Protein AF-A0A1Z8ZTK0-F1 (afdb_monomer_lite)

Sequence (107 aa):
MIRFLALFLASSLISAGQDFWTPELPSEIQTDLRHEILIDTKAEMAWGKLPDHPKIIWLDISNRRTRQGRTFNTLGFIAKTPGTIEFPPIPIVLEGKEFFIRKGTIR

pLDDT: mean 75.15, std 17.46, range [39.94, 92.69]

Radius of gyration: 23.11 Å; chains: 1; bounding box: 46×43×77 Å

Structure (mmCIF, N/CA/C/O backbone):
data_AF-A0A1Z8ZTK0-F1
#
_entry.id   AF-A0A1Z8ZTK0-F1
#
loop_
_atom_site.group_PDB
_atom_site.id
_atom_site.type_symbol
_atom_site.label_atom_id
_atom_site.label_alt_id
_atom_site.label_comp_id
_atom_site.label_asym_id
_atom_site.label_entity_id
_atom_site.label_seq_id
_atom_site.pdbx_PDB_ins_code
_atom_site.Cartn_x
_atom_site.Cartn_y
_atom_site.Cartn_z
_atom_site.occupancy
_atom_site.B_iso_or_equiv
_atom_site.auth_seq_id
_atom_site.auth_comp_id
_atom_site.auth_asym_id
_atom_site.auth_atom_id
_atom_site.pdbx_PDB_model_num
ATOM 1 N N . MET A 1 1 ? -27.854 30.731 -58.169 1.00 40.91 1 MET A N 1
ATOM 2 C CA . MET A 1 1 ? -27.280 31.723 -57.235 1.00 40.91 1 MET A CA 1
ATOM 3 C C . MET A 1 1 ? -27.577 31.259 -55.823 1.00 40.91 1 MET A C 1
ATOM 5 O O . MET A 1 1 ? -28.727 31.272 -55.412 1.00 40.91 1 MET A O 1
ATOM 9 N N . ILE A 1 2 ? -26.558 30.741 -55.143 1.00 44.31 2 ILE A N 1
ATOM 10 C CA . ILE A 1 2 ? -26.643 30.159 -53.801 1.00 44.31 2 ILE A CA 1
ATOM 11 C C . ILE A 1 2 ? -26.265 31.251 -52.800 1.00 44.31 2 ILE A C 1
ATOM 13 O O . ILE A 1 2 ? -25.156 31.773 -52.874 1.00 44.31 2 ILE A O 1
ATOM 17 N N . ARG A 1 3 ? -27.158 31.587 -51.866 1.00 45.72 3 ARG A N 1
ATOM 18 C CA . ARG A 1 3 ? -26.798 32.253 -50.606 1.00 45.72 3 ARG A CA 1
ATOM 19 C C . ARG A 1 3 ? -27.607 31.623 -49.477 1.00 45.72 3 ARG A C 1
ATOM 21 O O . ARG A 1 3 ? -28.670 32.105 -49.108 1.00 45.72 3 ARG A O 1
ATOM 28 N N . PHE A 1 4 ? -27.090 30.500 -48.983 1.00 47.44 4 PHE A N 1
ATOM 29 C CA . PHE A 1 4 ? -27.441 29.957 -47.676 1.00 47.44 4 PHE A CA 1
ATOM 30 C C . PHE A 1 4 ? -26.885 30.903 -46.611 1.00 47.44 4 PHE A C 1
ATOM 32 O O . PHE A 1 4 ? -25.675 31.096 -46.525 1.00 47.44 4 PHE A O 1
ATOM 39 N N . LEU A 1 5 ? -27.767 31.490 -45.812 1.00 51.72 5 LEU A N 1
ATOM 40 C CA . LEU A 1 5 ? -27.410 32.157 -44.570 1.00 51.72 5 LEU A CA 1
ATOM 41 C C . LEU A 1 5 ? -28.269 31.540 -43.472 1.00 51.72 5 LEU A C 1
ATOM 43 O O . LEU A 1 5 ? -29.400 31.965 -43.269 1.00 51.72 5 LEU A O 1
ATOM 47 N N . ALA A 1 6 ? -27.747 30.518 -42.800 1.00 56.62 6 ALA A N 1
ATOM 48 C CA . ALA A 1 6 ? -28.241 30.102 -41.494 1.00 56.62 6 ALA A CA 1
ATOM 49 C C . ALA A 1 6 ? -27.241 29.164 -40.808 1.00 56.62 6 ALA A C 1
ATOM 51 O O . ALA A 1 6 ? -26.975 28.086 -41.323 1.00 56.62 6 ALA A O 1
ATOM 52 N N . LEU A 1 7 ? -26.790 29.616 -39.631 1.00 53.34 7 LEU A N 1
ATOM 53 C CA . LEU A 1 7 ? -26.367 28.864 -38.444 1.00 53.34 7 LEU A CA 1
ATOM 54 C C . LEU A 1 7 ? -25.238 27.822 -38.583 1.00 53.34 7 LEU A C 1
ATOM 56 O O . LEU A 1 7 ? -25.286 26.932 -39.414 1.00 53.34 7 LEU A O 1
ATOM 60 N N . PHE A 1 8 ? -24.277 27.863 -37.656 1.00 51.44 8 PHE A N 1
ATOM 61 C CA . PHE A 1 8 ? -24.083 26.823 -36.628 1.00 51.44 8 PHE A CA 1
ATOM 62 C C . PHE A 1 8 ? -22.933 27.274 -35.708 1.00 51.44 8 PHE A C 1
ATOM 64 O O . PHE A 1 8 ? -21.799 27.454 -36.132 1.00 51.44 8 PHE A O 1
ATOM 71 N N . LEU A 1 9 ? -23.298 27.763 -34.525 1.00 55.53 9 LEU A N 1
ATOM 72 C CA . LEU A 1 9 ? -23.128 27.081 -33.238 1.00 55.53 9 LEU A CA 1
ATOM 73 C C . LEU A 1 9 ? -21.728 27.255 -32.635 1.00 55.53 9 LEU A C 1
ATOM 75 O O . LEU A 1 9 ? -20.761 26.590 -32.986 1.00 55.53 9 LEU A O 1
ATOM 79 N N . ALA A 1 10 ? -21.686 28.160 -31.657 1.00 55.59 10 ALA A N 1
ATOM 80 C CA . ALA A 1 10 ? -20.626 28.288 -30.680 1.00 55.59 10 ALA A CA 1
ATOM 81 C C . ALA A 1 10 ? -20.437 26.954 -29.942 1.00 55.59 10 ALA A C 1
ATOM 83 O O . ALA A 1 10 ? -21.284 26.533 -29.153 1.00 55.59 10 ALA A O 1
ATOM 84 N N . SER A 1 11 ? -19.312 26.295 -30.190 1.00 46.00 11 SER A N 1
ATOM 85 C CA . SER A 1 11 ? -18.835 25.170 -29.397 1.00 46.00 11 SER A CA 1
ATOM 86 C C . SER A 1 11 ? -18.306 25.697 -28.063 1.00 46.00 11 SER A C 1
ATOM 88 O O . SER A 1 11 ? -17.126 26.021 -27.922 1.00 46.00 11 SER A O 1
ATOM 90 N N . SER A 1 12 ? -19.203 25.814 -27.085 1.00 51.78 12 SER A N 1
ATOM 91 C CA . SER A 1 12 ? -18.830 25.884 -25.677 1.00 51.78 12 SER A CA 1
ATOM 92 C C . SER A 1 12 ? -18.242 24.528 -25.290 1.00 51.78 12 SER A C 1
ATOM 94 O O . SER A 1 12 ? -18.939 23.520 -25.199 1.00 51.78 12 SER A O 1
ATOM 96 N N . LEU A 1 13 ? -16.923 24.491 -25.113 1.00 50.91 13 LEU A N 1
ATOM 97 C CA . LEU A 1 13 ? -16.236 23.375 -24.477 1.00 50.91 13 LEU A CA 1
ATOM 98 C C . LEU A 1 13 ? -16.640 23.377 -23.002 1.00 50.91 13 LEU A C 1
ATOM 100 O O . LEU A 1 13 ? -16.008 24.016 -22.163 1.00 50.91 13 LEU A O 1
ATOM 104 N N . ILE A 1 14 ? -17.744 22.698 -22.703 1.00 49.22 14 ILE A N 1
ATOM 105 C CA . ILE A 1 14 ? -18.112 22.314 -21.347 1.00 49.22 14 ILE A CA 1
ATOM 106 C C . ILE A 1 14 ? -17.032 21.331 -20.897 1.00 49.22 14 ILE A C 1
ATOM 108 O O . ILE A 1 14 ? -17.025 20.163 -21.282 1.00 49.22 14 ILE A O 1
ATOM 112 N N . SER A 1 15 ? -16.073 21.838 -20.125 1.00 44.41 15 SER A N 1
ATOM 113 C CA . SER A 1 15 ? -15.165 21.016 -19.338 1.00 44.41 15 SER A CA 1
ATOM 114 C C . SER A 1 15 ? -16.014 20.284 -18.305 1.00 44.41 15 SER A C 1
ATOM 116 O O . SER A 1 15 ? -16.303 20.823 -17.239 1.00 44.41 15 SER A O 1
ATOM 118 N N . ALA A 1 16 ? -16.452 19.073 -18.641 1.00 48.03 16 ALA A N 1
ATOM 119 C CA . ALA A 1 16 ? -16.988 18.136 -17.672 1.00 48.03 16 ALA A CA 1
ATOM 120 C C . ALA A 1 16 ? -15.850 17.793 -16.702 1.00 48.03 16 ALA A C 1
ATOM 122 O O . ALA A 1 16 ? -14.995 16.959 -17.003 1.00 48.03 16 ALA A O 1
ATOM 123 N N . GLY A 1 17 ? -15.794 18.498 -15.570 1.00 49.34 17 GLY A N 1
ATOM 124 C CA . GLY A 1 17 ? -15.029 18.037 -14.422 1.00 49.34 17 GLY A CA 1
ATOM 125 C C . GLY A 1 17 ? -15.540 16.643 -14.097 1.00 49.34 17 GLY A C 1
ATOM 126 O O . GLY A 1 17 ? -16.729 16.466 -13.849 1.00 49.34 17 GLY A O 1
ATOM 127 N N . GLN A 1 18 ? -14.680 15.636 -14.217 1.00 47.22 18 GLN A N 1
ATOM 128 C CA . GLN A 1 18 ? -15.024 14.307 -13.744 1.00 47.22 18 GLN A CA 1
ATOM 129 C C . GLN A 1 18 ? -15.176 14.415 -12.229 1.00 47.22 18 GLN A C 1
ATOM 131 O O . GLN A 1 18 ? -14.187 14.612 -11.524 1.00 47.22 18 GLN A O 1
ATOM 136 N N . ASP A 1 19 ? -16.413 14.329 -11.748 1.00 50.12 19 ASP A N 1
ATOM 137 C CA . ASP A 1 19 ? -16.700 14.158 -10.331 1.00 50.12 19 ASP A CA 1
ATOM 138 C C . ASP A 1 19 ? -16.118 12.804 -9.916 1.00 50.12 19 ASP A C 1
ATOM 140 O O . ASP A 1 19 ? -16.705 11.740 -10.130 1.00 50.12 19 ASP A O 1
ATOM 144 N N . PHE A 1 20 ? -14.896 12.826 -9.389 1.00 40.56 20 PHE A N 1
ATOM 145 C CA . PHE A 1 20 ? -14.294 11.649 -8.789 1.00 40.56 20 PHE A CA 1
ATOM 146 C C . PHE A 1 20 ? -15.071 11.350 -7.512 1.00 40.56 20 PHE A C 1
ATOM 148 O O . PHE A 1 20 ? -14.964 12.078 -6.524 1.00 40.56 20 PHE A O 1
ATOM 155 N N . TRP A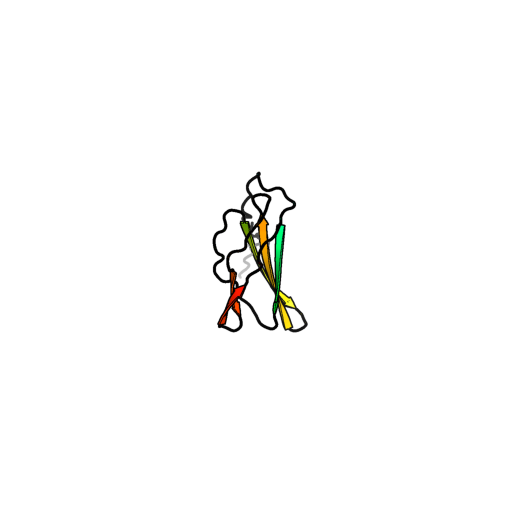 1 21 ? -15.865 10.277 -7.542 1.00 39.94 21 TRP A N 1
ATOM 156 C CA . TRP A 1 21 ? -16.496 9.720 -6.353 1.00 39.94 21 TRP A CA 1
ATOM 157 C C . TRP A 1 21 ? -15.405 9.413 -5.329 1.00 39.94 21 TRP A C 1
ATOM 159 O O . TRP A 1 21 ? -14.673 8.428 -5.445 1.00 39.94 21 TRP A O 1
ATOM 169 N N . THR A 1 22 ? -15.263 10.297 -4.349 1.00 51.69 22 THR A N 1
ATOM 170 C CA . THR A 1 22 ? -14.363 10.080 -3.227 1.00 51.69 22 THR A CA 1
ATOM 171 C C . THR A 1 22 ? -15.198 9.344 -2.190 1.00 51.69 22 THR A C 1
ATOM 173 O O . THR A 1 22 ? -16.181 9.919 -1.724 1.00 51.69 22 THR A O 1
ATOM 176 N N . PRO A 1 23 ? -14.908 8.067 -1.882 1.00 53.94 23 PRO A N 1
ATOM 177 C CA . PRO A 1 23 ? -15.691 7.332 -0.903 1.00 53.94 23 PRO A CA 1
ATOM 178 C C . PRO A 1 23 ? -15.698 8.111 0.412 1.00 53.94 23 PRO A C 1
ATOM 180 O O . PRO A 1 23 ? -14.640 8.464 0.938 1.00 53.94 23 PRO A O 1
ATOM 183 N N . GLU A 1 24 ? -16.898 8.409 0.903 1.00 55.06 24 GLU A N 1
ATOM 184 C CA . GLU A 1 24 ? -17.081 9.117 2.160 1.00 55.06 24 GLU A CA 1
ATOM 185 C C . GLU A 1 24 ? -16.522 8.228 3.273 1.00 55.06 24 GLU A C 1
ATOM 187 O O . GLU A 1 24 ? -16.972 7.101 3.503 1.00 55.06 24 GLU A O 1
ATOM 192 N N . LEU A 1 25 ? -15.442 8.698 3.889 1.00 53.31 25 LEU A N 1
ATOM 193 C CA . LEU A 1 25 ? -14.778 7.998 4.974 1.00 53.31 25 LEU A CA 1
ATOM 194 C C . LEU A 1 25 ? -15.774 7.906 6.149 1.00 53.31 25 LEU A C 1
ATOM 196 O O . LEU A 1 25 ? -16.350 8.932 6.512 1.00 53.31 25 LEU A O 1
ATOM 200 N N . PRO A 1 26 ? -16.020 6.717 6.739 1.00 58.28 26 PRO A N 1
ATOM 201 C CA . PRO A 1 26 ? -16.941 6.584 7.864 1.00 58.28 26 PRO A CA 1
ATOM 202 C C . PRO A 1 26 ? -16.619 7.593 8.973 1.00 58.28 26 PRO A C 1
ATOM 204 O O . PRO A 1 26 ? -15.457 7.802 9.317 1.00 58.28 26 PRO A O 1
ATOM 207 N N . SER A 1 27 ? -17.659 8.193 9.556 1.00 54.97 27 SER A N 1
ATOM 208 C CA . SER A 1 27 ? -17.590 9.310 10.517 1.00 54.97 27 SER A CA 1
ATOM 209 C C . SER A 1 27 ? -16.812 9.020 11.810 1.00 54.97 27 SER A C 1
ATOM 211 O O . SER A 1 27 ? -16.592 9.919 12.614 1.00 54.97 27 SER A O 1
ATOM 213 N N . GLU A 1 28 ? -16.395 7.773 12.019 1.00 52.72 28 GLU A N 1
ATOM 214 C CA . GLU A 1 28 ? -15.552 7.324 13.132 1.00 52.72 28 GLU A CA 1
ATOM 215 C C . GLU A 1 28 ? -14.045 7.549 12.874 1.00 52.72 28 GLU A C 1
ATOM 217 O O . GLU A 1 28 ? -13.204 7.287 13.735 1.00 52.72 28 GLU A O 1
ATOM 222 N N . ILE A 1 29 ? -13.682 8.046 11.687 1.00 51.00 29 ILE A N 1
ATOM 223 C CA . ILE A 1 29 ? -12.299 8.328 11.304 1.00 51.00 29 ILE A CA 1
ATOM 224 C C . ILE A 1 29 ? -11.859 9.649 11.936 1.00 51.00 29 ILE A C 1
ATOM 226 O O . ILE A 1 29 ? -12.160 10.736 11.448 1.00 51.00 29 ILE A O 1
ATOM 230 N N . GLN A 1 30 ? -11.114 9.546 13.039 1.00 52.34 30 GLN A N 1
ATOM 231 C CA . GLN A 1 30 ? -10.389 10.679 13.608 1.00 52.34 30 GLN A CA 1
ATOM 232 C C . GLN A 1 30 ? -9.361 11.169 12.584 1.00 52.34 30 GLN A C 1
ATOM 234 O O . GLN A 1 30 ? -8.485 10.426 12.137 1.00 52.34 30 GLN A O 1
ATOM 239 N N . THR A 1 31 ? -9.502 12.427 12.188 1.00 47.94 31 THR A N 1
ATOM 240 C CA . THR A 1 31 ? -8.916 13.031 10.986 1.00 47.94 31 THR A CA 1
ATOM 241 C C . THR A 1 31 ? -7.398 13.270 11.032 1.00 47.94 31 THR A C 1
ATOM 243 O O . THR A 1 31 ? -6.867 13.858 10.099 1.00 47.94 31 THR A O 1
ATOM 246 N N . ASP A 1 32 ? -6.680 12.741 12.031 1.00 54.16 32 ASP A N 1
ATOM 247 C CA . ASP A 1 32 ? -5.225 12.923 12.215 1.00 54.16 32 ASP A CA 1
ATOM 248 C C . ASP A 1 32 ? -4.384 11.626 12.076 1.00 54.16 32 ASP A C 1
ATOM 250 O O . ASP A 1 32 ? -3.191 11.616 12.370 1.00 54.16 32 ASP A O 1
ATOM 254 N N . LEU A 1 33 ? -4.963 10.510 11.606 1.00 67.88 33 LEU A N 1
ATOM 255 C CA . LEU A 1 33 ? -4.333 9.169 11.631 1.00 67.88 33 L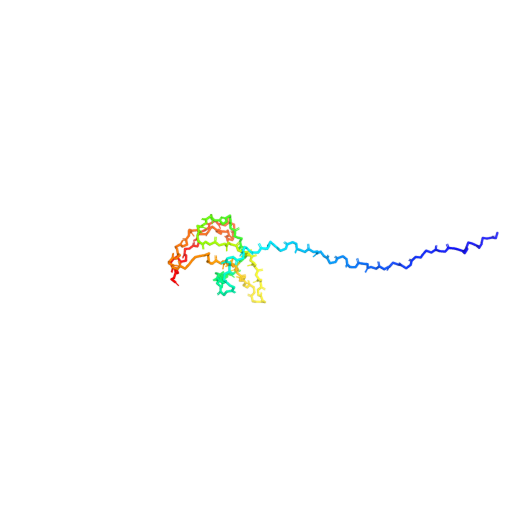EU A CA 1
ATOM 256 C C . LEU A 1 33 ? -3.757 8.667 10.289 1.00 67.88 33 LEU A C 1
ATOM 258 O O . LEU A 1 33 ? -3.493 7.467 10.145 1.00 67.88 33 LEU A O 1
ATOM 262 N N . ARG A 1 34 ? -3.584 9.529 9.275 1.00 80.06 34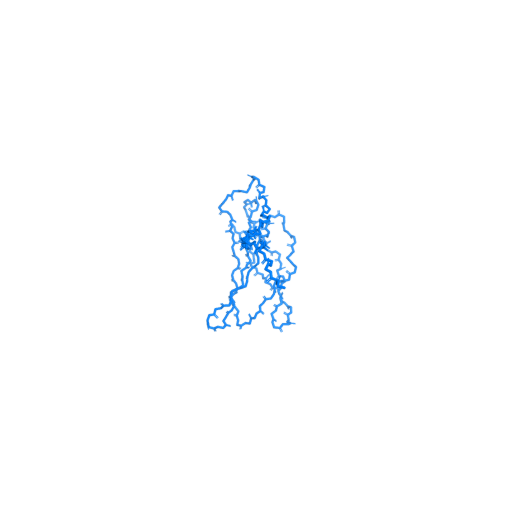 ARG A N 1
ATOM 263 C CA . ARG A 1 34 ? -2.991 9.090 7.997 1.00 80.06 34 ARG A CA 1
ATOM 264 C C . ARG A 1 34 ? -1.493 8.857 8.172 1.00 80.06 34 ARG A C 1
ATOM 266 O O . ARG A 1 34 ? -0.732 9.763 8.497 1.00 80.06 34 ARG A O 1
ATOM 273 N N . HIS A 1 35 ? -1.068 7.639 7.883 1.00 82.75 35 HIS A N 1
ATOM 274 C CA . HIS A 1 35 ? 0.324 7.229 7.869 1.00 82.75 35 HIS A CA 1
ATOM 275 C C . HIS A 1 35 ? 0.739 6.824 6.461 1.00 82.75 35 HIS A C 1
ATOM 277 O O . HIS A 1 35 ? -0.063 6.338 5.663 1.00 82.75 35 HIS A O 1
ATOM 283 N N . GLU A 1 36 ? 2.027 6.982 6.175 1.00 87.50 36 GLU A N 1
ATOM 284 C CA . GLU A 1 36 ? 2.589 6.654 4.873 1.00 87.50 36 GLU A CA 1
ATOM 285 C C . GLU A 1 36 ? 3.757 5.669 5.017 1.00 87.50 36 GLU A C 1
ATOM 287 O O . GLU A 1 36 ? 4.523 5.664 5.993 1.00 87.50 36 GLU A O 1
ATOM 292 N N . ILE A 1 37 ? 3.874 4.775 4.040 1.00 86.75 37 ILE A N 1
ATOM 293 C CA . ILE A 1 37 ? 5.081 3.990 3.784 1.00 86.75 37 ILE A CA 1
ATOM 294 C C . ILE A 1 37 ? 5.682 4.539 2.500 1.00 86.75 37 ILE A C 1
ATOM 296 O O . ILE A 1 37 ? 5.063 4.411 1.450 1.00 86.75 37 ILE A O 1
ATOM 300 N N . LEU A 1 38 ? 6.874 5.127 2.591 1.00 88.69 38 LEU A N 1
ATOM 301 C CA . LEU A 1 38 ? 7.618 5.623 1.439 1.00 88.69 38 LEU A CA 1
ATOM 302 C C . LEU A 1 38 ? 8.805 4.705 1.167 1.00 88.69 38 LEU A C 1
ATOM 304 O O . LEU A 1 38 ? 9.632 4.466 2.048 1.00 88.69 38 LEU A O 1
ATOM 308 N N . ILE A 1 39 ? 8.887 4.204 -0.062 1.00 88.25 39 ILE A N 1
ATOM 309 C CA . ILE A 1 39 ? 9.963 3.327 -0.517 1.00 88.25 39 ILE A CA 1
ATOM 310 C C . ILE A 1 39 ? 10.626 3.966 -1.722 1.00 88.25 39 ILE A C 1
ATOM 312 O O . ILE A 1 39 ? 10.009 4.159 -2.770 1.00 88.25 39 ILE A O 1
ATOM 316 N N . ASP A 1 40 ? 11.903 4.284 -1.556 1.00 91.38 40 ASP A N 1
ATOM 317 C CA . ASP A 1 40 ? 12.728 4.892 -2.585 1.00 91.38 40 ASP A CA 1
ATOM 318 C C . ASP A 1 40 ? 13.522 3.820 -3.342 1.00 91.38 40 ASP A C 1
ATOM 320 O O . ASP A 1 40 ? 14.347 3.102 -2.774 1.00 91.38 40 ASP A O 1
ATOM 324 N N . THR A 1 41 ? 13.263 3.716 -4.642 1.00 89.88 41 THR A N 1
ATOM 325 C CA . THR A 1 41 ? 13.789 2.662 -5.518 1.00 89.88 41 THR A CA 1
ATOM 326 C C . THR A 1 41 ? 14.442 3.254 -6.764 1.00 89.88 41 THR A C 1
ATOM 328 O O . THR A 1 41 ? 14.130 4.365 -7.187 1.00 89.88 41 THR A O 1
ATOM 331 N N . LYS A 1 42 ? 15.373 2.514 -7.377 1.00 89.19 42 LYS A N 1
ATOM 332 C CA . LYS A 1 42 ? 16.000 2.907 -8.656 1.00 89.19 42 LYS A CA 1
ATOM 333 C C . LYS A 1 42 ? 15.185 2.495 -9.889 1.00 89.19 42 LYS A C 1
ATOM 335 O O . LYS A 1 42 ? 15.498 2.939 -10.987 1.00 89.19 42 LYS A O 1
ATOM 340 N N . ALA A 1 43 ? 14.183 1.644 -9.706 1.00 84.44 43 ALA A N 1
ATOM 341 C CA . ALA A 1 43 ? 13.340 1.105 -10.762 1.00 84.44 43 ALA A CA 1
ATOM 342 C C . ALA A 1 43 ? 11.866 1.371 -10.442 1.00 84.44 43 ALA A C 1
ATOM 344 O O . ALA A 1 43 ? 11.527 1.836 -9.356 1.00 84.44 43 ALA A O 1
ATOM 345 N N . GLU A 1 44 ? 10.988 1.116 -11.402 1.00 79.75 44 GLU A N 1
ATOM 346 C CA . GLU A 1 44 ? 9.550 1.176 -11.164 1.00 79.75 44 GLU A CA 1
ATOM 347 C C . GLU A 1 44 ? 9.105 -0.037 -10.338 1.00 79.75 44 GLU A C 1
ATOM 349 O O . GLU A 1 44 ? 9.504 -1.172 -10.613 1.00 79.75 44 GLU A O 1
ATOM 354 N N . MET A 1 45 ? 8.308 0.222 -9.303 1.00 88.50 45 MET A N 1
ATOM 355 C CA . MET A 1 45 ? 7.755 -0.791 -8.413 1.00 88.50 45 MET A CA 1
ATOM 356 C C . MET A 1 45 ? 6.238 -0.811 -8.577 1.00 88.50 45 MET A C 1
ATOM 358 O O . MET A 1 45 ? 5.598 0.238 -8.596 1.00 88.50 45 MET A O 1
ATOM 362 N N . ALA A 1 46 ? 5.649 -1.997 -8.642 1.00 89.88 46 ALA A N 1
ATOM 363 C CA . ALA A 1 46 ? 4.207 -2.164 -8.565 1.00 89.88 46 ALA A CA 1
ATOM 364 C C . ALA A 1 46 ? 3.825 -2.717 -7.192 1.00 89.88 46 ALA A C 1
ATOM 366 O O . ALA A 1 46 ? 4.465 -3.633 -6.670 1.00 89.88 46 ALA A O 1
ATOM 367 N N . TRP A 1 47 ? 2.763 -2.170 -6.611 1.00 89.56 47 TRP A N 1
ATOM 368 C CA . TRP A 1 47 ? 2.157 -2.744 -5.419 1.00 89.56 47 TRP A CA 1
ATOM 369 C C . TRP A 1 47 ? 1.355 -3.979 -5.816 1.00 89.56 47 TRP A C 1
ATOM 371 O O . TRP A 1 47 ? 0.563 -3.937 -6.758 1.00 89.56 47 TRP A O 1
ATOM 381 N N . GLY A 1 48 ? 1.574 -5.086 -5.112 1.00 89.00 48 GLY A N 1
ATOM 382 C CA . GLY A 1 48 ? 0.723 -6.260 -5.241 1.00 89.00 48 GLY A CA 1
ATOM 383 C C . GLY A 1 48 ? -0.640 -6.031 -4.584 1.00 89.00 48 GLY A C 1
ATOM 384 O O . GLY A 1 48 ? -0.933 -4.960 -4.045 1.00 89.00 48 GLY A O 1
ATOM 385 N N . LYS A 1 49 ? -1.481 -7.070 -4.582 1.00 90.19 49 LYS A N 1
ATOM 386 C CA . LYS A 1 49 ? -2.747 -7.027 -3.844 1.00 90.19 49 LYS A CA 1
ATOM 387 C C . LYS A 1 49 ? -2.460 -6.840 -2.354 1.00 90.19 49 LYS A C 1
ATOM 389 O O . LYS A 1 49 ? -1.822 -7.689 -1.734 1.00 90.19 49 LYS A O 1
ATOM 394 N N . LEU A 1 50 ? -2.952 -5.743 -1.788 1.00 90.94 50 LEU A N 1
ATOM 395 C CA . LEU A 1 50 ? -2.793 -5.477 -0.366 1.00 90.94 50 LEU A CA 1
ATOM 396 C C . LEU A 1 50 ? -3.597 -6.506 0.446 1.00 90.94 50 LEU A C 1
ATOM 398 O O . LEU A 1 50 ? -4.764 -6.750 0.127 1.00 90.94 50 LEU A O 1
ATOM 402 N N . PRO A 1 51 ? -2.993 -7.126 1.470 1.00 88.25 51 PRO A N 1
ATOM 403 C CA . PRO A 1 51 ? -3.715 -8.008 2.374 1.00 88.25 51 PRO A CA 1
ATOM 404 C C . PRO A 1 51 ? -4.710 -7.213 3.229 1.00 88.25 51 PRO A C 1
ATOM 406 O O . PRO A 1 51 ? -4.470 -6.053 3.588 1.00 88.25 51 PRO A O 1
ATOM 409 N N . ASP A 1 52 ? -5.809 -7.864 3.597 1.00 90.12 52 ASP A N 1
ATOM 410 C CA . ASP A 1 52 ? -6.758 -7.305 4.553 1.00 90.12 52 ASP A CA 1
ATOM 411 C C . ASP A 1 52 ? -6.103 -7.139 5.927 1.00 90.12 52 ASP A C 1
ATOM 413 O O . ASP A 1 52 ? -5.233 -7.916 6.331 1.00 90.12 52 ASP A O 1
ATOM 417 N N . HIS A 1 53 ? -6.534 -6.119 6.668 1.00 88.50 53 HIS A N 1
ATOM 418 C CA . HIS A 1 53 ? -6.047 -5.886 8.018 1.00 88.50 53 HIS A CA 1
ATOM 419 C C . HIS A 1 53 ? -7.146 -5.289 8.911 1.00 88.50 53 HIS A C 1
ATOM 421 O O . HIS A 1 53 ? -7.782 -4.302 8.532 1.00 88.50 53 HIS A O 1
ATOM 427 N N . PRO A 1 54 ? -7.364 -5.826 10.127 1.00 86.94 54 PRO A N 1
ATOM 428 C CA . PRO A 1 54 ? -8.504 -5.444 10.964 1.00 86.94 54 PRO A CA 1
ATOM 429 C C . PRO A 1 54 ? -8.463 -3.976 11.406 1.00 86.94 54 PRO A C 1
ATOM 431 O O . PRO A 1 54 ? -9.504 -3.333 11.518 1.00 86.94 54 PRO A O 1
ATOM 434 N N . LYS A 1 55 ? -7.261 -3.423 11.615 1.00 85.38 55 LYS A N 1
ATOM 435 C CA . LYS A 1 55 ? -7.065 -2.050 12.111 1.00 85.38 55 LYS A CA 1
ATOM 436 C C . LYS A 1 55 ? -6.594 -1.051 11.055 1.00 85.38 55 LYS A C 1
ATOM 438 O O . LYS A 1 55 ? -6.308 0.080 11.422 1.00 85.38 55 LYS A O 1
ATOM 443 N N . ILE A 1 56 ? -6.452 -1.439 9.785 1.00 86.50 56 ILE A N 1
ATOM 444 C CA . ILE A 1 56 ? -5.946 -0.537 8.734 1.00 86.50 56 ILE A CA 1
ATOM 445 C C . ILE A 1 56 ? -7.019 -0.340 7.661 1.00 86.50 56 ILE A C 1
ATOM 447 O O . ILE A 1 56 ? -7.689 -1.288 7.259 1.00 86.50 56 ILE A O 1
ATOM 451 N N . ILE A 1 57 ? -7.179 0.898 7.204 1.00 88.38 57 ILE A N 1
ATOM 452 C CA . ILE A 1 57 ? -7.832 1.240 5.939 1.00 88.38 57 ILE A CA 1
ATOM 453 C C . ILE A 1 57 ? -6.727 1.641 4.971 1.00 88.38 57 ILE A C 1
ATOM 455 O O . ILE A 1 57 ? -6.033 2.629 5.204 1.00 88.38 57 ILE A O 1
ATOM 459 N N . TRP A 1 58 ? -6.560 0.880 3.896 1.00 88.62 58 TRP A N 1
ATOM 460 C CA . TRP A 1 58 ? -5.686 1.261 2.792 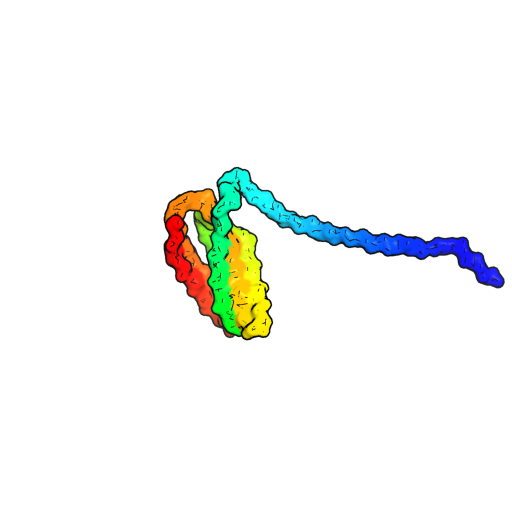1.00 88.62 58 TRP A CA 1
ATOM 461 C C . TRP A 1 58 ? -6.374 2.351 1.973 1.00 88.62 58 TRP A C 1
ATOM 463 O O . TRP A 1 58 ? -7.530 2.179 1.590 1.00 88.62 58 TRP A O 1
ATOM 473 N N . LEU A 1 59 ? -5.692 3.471 1.745 1.00 84.88 59 LEU A N 1
ATOM 474 C CA . LEU A 1 59 ? -6.284 4.629 1.077 1.00 84.88 59 LEU A CA 1
ATOM 475 C C . LEU A 1 59 ? -5.785 4.780 -0.348 1.00 84.88 59 LEU A C 1
ATOM 477 O O . LEU A 1 59 ? -6.578 4.858 -1.282 1.00 84.88 59 LEU A O 1
ATOM 481 N N . ASP A 1 60 ? -4.466 4.851 -0.501 1.00 86.31 60 ASP A N 1
ATOM 482 C CA . ASP A 1 60 ? -3.859 5.200 -1.771 1.00 86.31 60 ASP A CA 1
ATOM 483 C C . ASP A 1 60 ? -2.518 4.51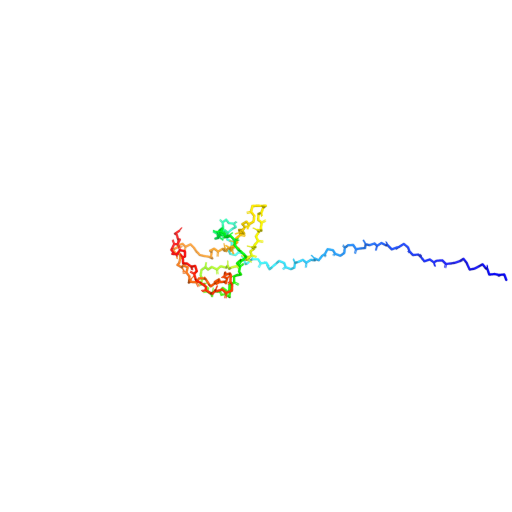2 -1.975 1.00 86.31 60 ASP A C 1
ATOM 485 O O . ASP A 1 60 ? -1.783 4.173 -1.045 1.00 86.31 60 ASP A O 1
ATOM 489 N N . ILE A 1 61 ? -2.238 4.313 -3.253 1.00 89.56 61 ILE A N 1
ATOM 490 C CA . ILE A 1 61 ? -0.981 3.836 -3.788 1.00 89.56 61 ILE A CA 1
ATOM 491 C C . ILE A 1 61 ? -0.563 4.868 -4.828 1.00 89.56 61 ILE A C 1
ATOM 493 O O . ILE A 1 61 ? -1.332 5.185 -5.737 1.00 89.56 61 ILE A O 1
ATOM 497 N N . SER A 1 62 ? 0.656 5.385 -4.722 1.00 87.88 62 SER A N 1
ATOM 498 C CA . SER A 1 62 ? 1.196 6.295 -5.728 1.00 87.88 62 SER A CA 1
ATOM 499 C C . SER A 1 62 ? 2.668 6.034 -6.000 1.00 87.88 62 SER A C 1
ATOM 501 O O . SER A 1 62 ? 3.426 5.662 -5.109 1.00 87.88 62 SER A O 1
ATOM 503 N N . ASN A 1 63 ? 3.070 6.269 -7.248 1.00 89.00 63 ASN A N 1
ATOM 504 C CA . ASN A 1 63 ? 4.450 6.168 -7.697 1.00 89.00 63 ASN A CA 1
ATOM 505 C C . ASN A 1 63 ? 4.852 7.504 -8.326 1.00 89.00 63 ASN A C 1
ATOM 507 O O . ASN A 1 63 ? 4.229 7.965 -9.284 1.00 89.00 63 ASN A O 1
ATOM 511 N N . ARG A 1 64 ? 5.897 8.144 -7.796 1.00 90.12 64 ARG A N 1
ATOM 512 C CA . ARG A 1 64 ? 6.423 9.414 -8.304 1.00 90.12 64 ARG A CA 1
ATOM 513 C C . ARG A 1 64 ? 7.872 9.249 -8.732 1.00 90.12 64 ARG A C 1
ATOM 515 O O . ARG A 1 64 ? 8.765 9.087 -7.900 1.00 90.12 64 ARG A O 1
ATOM 522 N N . ARG A 1 65 ? 8.114 9.371 -10.036 1.00 88.56 65 ARG A N 1
ATOM 523 C CA . ARG A 1 65 ? 9.467 9.396 -10.594 1.00 88.56 65 ARG A CA 1
ATOM 524 C C . ARG A 1 65 ? 10.122 10.758 -10.366 1.00 88.56 65 ARG A C 1
ATOM 526 O O . ARG A 1 65 ? 9.522 11.802 -10.617 1.00 88.56 65 ARG A O 1
ATOM 533 N N . THR A 1 66 ? 11.359 10.751 -9.893 1.00 88.75 66 THR A N 1
ATOM 534 C CA . THR A 1 66 ? 12.178 11.946 -9.685 1.00 88.75 66 THR A CA 1
ATOM 535 C C . THR A 1 66 ? 13.018 12.252 -10.922 1.00 88.75 66 THR A C 1
ATOM 537 O O . THR A 1 66 ? 13.244 11.393 -11.779 1.00 88.75 66 THR A O 1
ATOM 540 N N . ARG A 1 67 ? 13.542 13.482 -11.008 1.00 88.69 67 ARG A N 1
ATOM 541 C CA . ARG A 1 67 ? 14.451 13.889 -12.098 1.00 88.69 67 ARG A CA 1
ATOM 542 C C . ARG A 1 67 ? 15.757 13.088 -12.105 1.00 88.69 67 ARG A C 1
ATOM 544 O O . ARG A 1 67 ? 16.389 12.962 -13.142 1.00 88.69 67 ARG A O 1
ATOM 551 N N . GLN A 1 68 ? 16.136 12.526 -10.961 1.00 88.75 68 GLN A N 1
ATOM 552 C CA . GLN A 1 68 ? 17.320 11.693 -10.769 1.00 88.75 68 GLN A CA 1
ATOM 553 C C . GLN A 1 68 ? 17.089 10.229 -11.184 1.00 88.75 68 GLN A C 1
ATOM 555 O O . GLN A 1 68 ? 17.937 9.379 -10.930 1.00 88.75 68 GLN A O 1
ATOM 560 N N . GLY A 1 69 ? 15.932 9.914 -11.778 1.00 86.25 69 GLY A N 1
ATOM 561 C CA . GLY A 1 69 ? 15.599 8.567 -12.234 1.00 86.25 69 GLY A CA 1
ATOM 562 C C . GLY A 1 69 ? 15.212 7.600 -11.116 1.00 86.25 69 GLY A C 1
ATOM 563 O O . GLY A 1 69 ? 15.073 6.414 -11.389 1.00 86.25 69 GLY A O 1
ATOM 564 N N . ARG A 1 70 ? 15.020 8.088 -9.884 1.00 89.88 70 ARG A N 1
ATOM 565 C CA . ARG A 1 70 ? 14.501 7.292 -8.763 1.00 89.88 70 ARG A CA 1
ATOM 566 C C . ARG A 1 70 ? 12.978 7.319 -8.756 1.00 89.88 70 ARG A C 1
ATOM 568 O O . ARG A 1 70 ? 12.378 8.245 -9.298 1.00 89.88 70 ARG A O 1
ATOM 575 N N . THR A 1 71 ? 12.365 6.354 -8.095 1.00 91.12 71 THR A N 1
ATOM 576 C CA . THR A 1 71 ? 10.916 6.278 -7.924 1.00 91.12 71 THR A CA 1
ATOM 577 C C . THR A 1 71 ? 10.599 6.223 -6.440 1.00 91.12 71 THR A C 1
ATOM 579 O O . THR A 1 71 ? 11.041 5.307 -5.741 1.00 91.12 71 THR A O 1
ATOM 582 N N . PHE A 1 72 ? 9.829 7.205 -5.972 1.00 91.12 72 PHE A N 1
ATOM 583 C CA . PHE A 1 72 ? 9.196 7.167 -4.661 1.00 91.12 72 PHE A CA 1
ATOM 584 C C . PHE A 1 72 ? 7.859 6.456 -4.788 1.00 91.12 72 PHE A C 1
ATOM 586 O O . PHE A 1 72 ? 6.977 6.926 -5.507 1.00 91.12 72 PHE A O 1
ATOM 593 N N . ASN A 1 73 ? 7.724 5.335 -4.096 1.00 91.12 73 ASN A N 1
ATOM 594 C CA . ASN A 1 73 ? 6.498 4.561 -4.051 1.00 91.12 73 ASN A CA 1
ATOM 595 C C . ASN A 1 73 ? 5.879 4.752 -2.671 1.00 91.12 73 ASN A C 1
ATOM 597 O O . ASN A 1 73 ? 6.511 4.427 -1.661 1.00 91.12 73 ASN A O 1
ATOM 601 N N . THR A 1 74 ? 4.669 5.290 -2.637 1.00 90.69 74 THR A N 1
ATOM 602 C CA . THR A 1 74 ? 3.953 5.623 -1.411 1.00 90.69 74 THR A CA 1
ATOM 603 C C . THR A 1 74 ? 2.727 4.737 -1.269 1.00 90.69 74 THR A C 1
ATOM 605 O O . THR A 1 74 ? 1.955 4.587 -2.215 1.00 90.69 74 THR A O 1
ATOM 608 N N . LEU A 1 75 ? 2.552 4.185 -0.071 1.00 90.75 75 LEU A N 1
ATOM 609 C CA . LEU A 1 75 ? 1.326 3.532 0.379 1.00 90.75 75 LEU A CA 1
ATOM 610 C C . LEU A 1 75 ? 0.762 4.314 1.568 1.00 90.75 75 LEU A C 1
ATOM 612 O O . LEU A 1 75 ? 1.357 4.308 2.651 1.00 90.75 75 LEU A O 1
ATOM 616 N N . GLY A 1 76 ? -0.358 4.997 1.343 1.00 90.31 76 GLY A N 1
ATOM 617 C CA . GLY A 1 76 ? -1.100 5.745 2.351 1.00 90.31 76 GLY A CA 1
ATOM 618 C C . GLY A 1 76 ? -2.161 4.880 3.029 1.00 90.31 76 GLY A C 1
ATOM 619 O O . GLY A 1 76 ? -2.891 4.131 2.374 1.00 90.31 76 GLY A O 1
ATOM 620 N N . PHE A 1 77 ? -2.263 4.976 4.353 1.00 88.25 77 PHE A N 1
ATOM 621 C CA . PHE A 1 77 ? -3.235 4.212 5.130 1.00 88.25 77 PHE A CA 1
ATOM 622 C C . PHE A 1 77 ? -3.683 4.945 6.397 1.00 88.25 77 PHE A C 1
ATOM 624 O O . PHE A 1 77 ? -2.992 5.833 6.889 1.00 88.25 77 PHE A O 1
ATOM 631 N N . ILE A 1 78 ? -4.833 4.552 6.941 1.00 86.19 78 ILE A N 1
ATOM 632 C CA . ILE A 1 78 ? -5.363 5.041 8.219 1.00 86.19 78 ILE A CA 1
ATOM 633 C C . ILE A 1 78 ? -5.447 3.891 9.216 1.00 86.19 78 ILE A C 1
ATOM 635 O O . ILE A 1 78 ? -5.901 2.796 8.879 1.00 86.19 78 ILE A O 1
ATOM 639 N N . ALA A 1 79 ? -5.052 4.155 10.460 1.00 84.50 79 ALA A N 1
ATOM 640 C CA . ALA A 1 79 ? -5.350 3.284 11.587 1.00 84.50 79 ALA A CA 1
ATOM 641 C C . ALA A 1 79 ? -6.800 3.501 12.058 1.00 84.50 79 ALA A C 1
ATOM 643 O O . ALA A 1 79 ? -7.167 4.609 12.431 1.00 84.50 79 ALA A O 1
ATOM 644 N N . LYS A 1 80 ? -7.632 2.453 12.063 1.00 78.75 80 LYS A N 1
ATOM 645 C CA . LYS A 1 80 ? -9.038 2.524 12.521 1.00 78.75 80 LYS A CA 1
ATOM 646 C C . LYS A 1 80 ? -9.171 2.630 14.035 1.00 78.75 80 LYS A C 1
ATOM 648 O O . LYS A 1 80 ? -10.164 3.127 14.543 1.00 78.75 80 LYS A O 1
ATOM 653 N N . THR A 1 81 ? -8.203 2.076 14.756 1.00 73.50 81 THR A N 1
ATOM 654 C CA . THR A 1 81 ? -8.254 1.931 16.210 1.00 73.50 81 THR A CA 1
ATOM 655 C C . THR A 1 81 ? -6.869 2.166 16.796 1.00 73.50 81 THR A C 1
ATOM 657 O O . THR A 1 81 ? -5.894 1.709 16.187 1.00 73.50 81 THR A O 1
ATOM 660 N N . PRO A 1 82 ? -6.768 2.777 17.985 1.00 72.88 82 PRO A N 1
ATOM 661 C CA . PRO A 1 82 ? -5.495 2.989 18.656 1.00 72.88 82 PRO A CA 1
ATOM 662 C C . PRO A 1 82 ? -4.818 1.677 19.082 1.00 72.88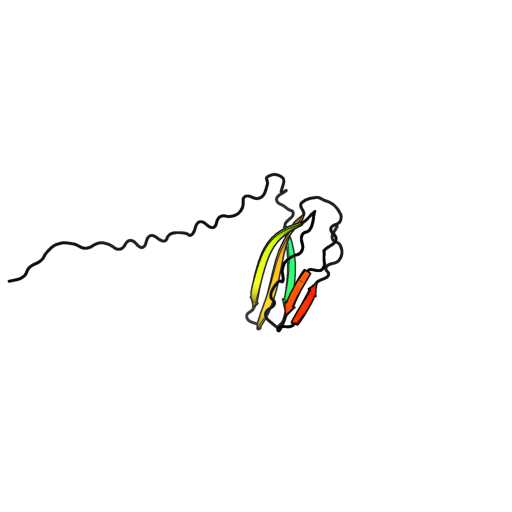 82 PRO A C 1
ATOM 664 O O . PRO A 1 82 ? -5.422 0.598 19.136 1.00 72.88 82 PRO A O 1
ATOM 667 N N . GLY A 1 83 ? -3.538 1.798 19.428 1.00 75.38 83 GLY A N 1
ATOM 668 C CA . GLY A 1 83 ? -2.702 0.711 19.915 1.00 75.38 83 GLY A CA 1
ATOM 669 C C . GLY A 1 83 ? -1.875 0.051 18.820 1.00 75.38 83 GLY A C 1
ATOM 670 O O . GLY A 1 83 ? -1.808 0.494 17.680 1.00 75.38 83 GLY A O 1
ATOM 671 N N . THR A 1 84 ? -1.231 -1.048 19.191 1.00 80.56 84 THR A N 1
ATOM 672 C CA . THR A 1 84 ? -0.223 -1.698 18.359 1.00 80.56 84 THR A CA 1
ATOM 673 C C . THR A 1 84 ? -0.800 -2.246 17.046 1.00 80.56 84 THR A C 1
ATOM 675 O O . THR A 1 84 ? -1.797 -2.983 17.051 1.00 80.56 84 THR A O 1
ATOM 678 N N . ILE A 1 85 ? -0.150 -1.888 15.933 1.00 80.88 85 ILE A N 1
ATOM 679 C CA . ILE A 1 85 ? -0.442 -2.338 14.567 1.00 80.88 85 ILE A CA 1
ATOM 680 C C . ILE A 1 85 ? 0.721 -3.198 14.086 1.00 80.88 85 ILE A C 1
ATOM 682 O O . ILE A 1 85 ? 1.851 -2.720 13.990 1.00 80.88 85 ILE A O 1
ATOM 686 N N . GLU A 1 86 ? 0.440 -4.455 13.762 1.00 84.44 86 GLU A N 1
ATOM 687 C CA . GLU A 1 86 ? 1.405 -5.371 13.164 1.00 84.44 86 GLU A CA 1
ATOM 688 C C . GLU A 1 86 ? 1.129 -5.486 11.666 1.00 84.44 86 GLU A C 1
ATOM 690 O O . GLU A 1 86 ? 0.051 -5.909 11.256 1.00 84.44 86 GLU A O 1
ATOM 695 N N . PHE A 1 87 ? 2.087 -5.070 10.836 1.00 85.06 87 PHE A N 1
ATOM 696 C CA . PHE A 1 87 ? 1.867 -5.050 9.394 1.00 85.06 87 PHE A CA 1
ATOM 697 C C . PHE A 1 87 ? 1.954 -6.462 8.813 1.00 85.06 87 PHE A C 1
ATOM 699 O O . PHE A 1 87 ? 2.999 -7.109 8.958 1.00 85.06 87 PHE A O 1
ATOM 706 N N . PRO A 1 88 ? 0.924 -6.921 8.081 1.00 87.69 88 PRO A N 1
ATOM 707 C CA . PRO A 1 88 ? 1.057 -8.124 7.281 1.00 87.69 88 PRO A CA 1
ATOM 708 C C . PRO A 1 88 ? 2.132 -7.889 6.205 1.00 87.69 88 PRO A C 1
ATOM 710 O O . PRO A 1 88 ? 2.355 -6.743 5.801 1.00 87.69 88 PRO A O 1
ATOM 713 N N . PRO A 1 89 ? 2.814 -8.940 5.719 1.00 90.31 89 PRO A N 1
ATOM 714 C CA . PRO A 1 89 ? 3.755 -8.801 4.613 1.00 90.31 89 PRO A CA 1
ATOM 715 C C . PRO A 1 89 ? 3.068 -8.175 3.392 1.00 90.31 89 PRO A C 1
ATOM 717 O O . PRO A 1 89 ? 2.079 -8.714 2.898 1.00 90.31 89 PRO A O 1
ATOM 720 N N . ILE A 1 90 ? 3.587 -7.046 2.906 1.00 91.00 90 ILE A N 1
ATOM 721 C CA . ILE A 1 90 ? 3.000 -6.323 1.769 1.00 91.00 90 ILE A CA 1
ATOM 722 C C . ILE A 1 90 ? 3.704 -6.778 0.487 1.00 91.00 90 ILE A C 1
ATOM 724 O O . ILE A 1 90 ? 4.916 -6.563 0.377 1.00 91.00 90 ILE A O 1
ATOM 728 N N . PRO A 1 91 ? 2.997 -7.403 -0.469 1.00 91.69 91 PRO A N 1
ATOM 729 C CA . PRO A 1 91 ? 3.604 -7.857 -1.712 1.00 91.69 91 PRO A CA 1
ATOM 730 C C . PRO A 1 91 ? 3.934 -6.677 -2.628 1.00 91.69 91 PRO A C 1
ATOM 732 O O . PRO A 1 91 ? 3.134 -5.752 -2.788 1.00 91.69 91 PRO A O 1
ATOM 735 N N . ILE A 1 92 ? 5.097 -6.740 -3.270 1.00 92.69 92 ILE A N 1
ATOM 736 C CA . ILE A 1 92 ? 5.510 -5.812 -4.325 1.00 92.69 92 ILE A CA 1
ATOM 737 C C . ILE A 1 92 ? 6.152 -6.565 -5.481 1.00 92.69 92 ILE A C 1
ATOM 739 O O . ILE A 1 92 ? 6.741 -7.629 -5.296 1.00 92.69 92 ILE A O 1
ATOM 743 N N . VAL A 1 93 ? 6.087 -5.967 -6.664 1.00 91.75 93 VAL A N 1
ATOM 744 C CA . VAL A 1 93 ? 6.845 -6.393 -7.836 1.00 91.75 93 VAL A CA 1
ATOM 745 C C . VAL A 1 93 ? 7.860 -5.309 -8.160 1.00 91.75 93 VAL A C 1
ATOM 747 O O . VAL A 1 93 ? 7.498 -4.151 -8.358 1.00 91.75 93 VAL A O 1
ATOM 750 N N . LEU A 1 94 ? 9.134 -5.680 -8.221 1.00 90.56 94 LEU A N 1
ATOM 751 C CA . LEU A 1 94 ? 10.232 -4.790 -8.580 1.00 90.56 94 LEU A CA 1
ATOM 752 C C . LEU A 1 94 ? 11.072 -5.480 -9.652 1.00 90.56 94 LEU A C 1
ATOM 754 O O . LEU A 1 94 ? 11.503 -6.615 -9.460 1.00 90.56 94 LEU A O 1
ATOM 758 N N . GLU A 1 95 ? 11.269 -4.818 -10.795 1.00 88.94 95 GLU A N 1
ATOM 759 C CA . GLU A 1 95 ? 12.024 -5.375 -11.934 1.00 88.94 95 GLU A CA 1
ATOM 760 C C . GLU A 1 95 ? 11.521 -6.768 -12.378 1.00 88.94 95 GLU A C 1
ATOM 762 O O . GLU A 1 95 ? 12.297 -7.658 -12.724 1.00 88.94 95 GLU A O 1
ATOM 767 N N . GLY A 1 96 ? 10.201 -6.981 -12.327 1.00 86.88 96 GLY A N 1
ATOM 768 C CA . GLY A 1 96 ? 9.565 -8.250 -12.700 1.00 86.88 96 GLY A CA 1
ATOM 769 C C . GLY A 1 96 ? 9.741 -9.386 -11.686 1.00 86.88 96 GLY A C 1
ATOM 770 O O . GLY A 1 96 ? 9.371 -10.519 -11.980 1.00 86.88 96 GLY A O 1
ATOM 771 N N . LYS A 1 97 ? 10.293 -9.106 -10.500 1.00 89.62 97 LYS A N 1
ATOM 772 C CA . LYS A 1 97 ? 10.450 -10.072 -9.406 1.00 89.62 97 LYS A CA 1
ATOM 773 C C . LYS A 1 97 ? 9.551 -9.712 -8.231 1.00 89.62 97 LYS A C 1
ATOM 775 O O . LYS A 1 97 ? 9.387 -8.536 -7.910 1.00 89.62 97 LYS A O 1
ATOM 780 N N . GLU A 1 98 ? 8.995 -10.729 -7.585 1.00 92.31 98 GLU A N 1
ATOM 781 C CA . GLU A 1 98 ? 8.114 -10.574 -6.427 1.00 92.31 98 GLU A CA 1
ATOM 782 C C . GLU A 1 98 ? 8.911 -10.516 -5.119 1.00 92.31 98 GLU A C 1
ATOM 784 O O . GLU A 1 98 ? 9.817 -11.318 -4.882 1.00 92.31 98 GLU A O 1
ATOM 789 N N . PHE A 1 99 ? 8.551 -9.573 -4.250 1.00 90.94 99 PHE A N 1
ATOM 790 C CA . PHE A 1 99 ? 9.128 -9.397 -2.919 1.00 90.94 99 PHE A CA 1
ATOM 791 C C . PHE A 1 99 ? 8.040 -9.069 -1.891 1.00 90.94 99 PHE A C 1
ATOM 793 O O . PHE A 1 99 ? 6.900 -8.760 -2.239 1.00 90.94 99 PHE A O 1
ATOM 800 N N . PHE A 1 100 ? 8.417 -9.074 -0.609 1.00 90.94 100 PHE A N 1
ATOM 801 C CA . PHE A 1 100 ? 7.555 -8.637 0.488 1.00 90.94 100 PHE A CA 1
ATOM 802 C C . PHE A 1 100 ? 8.231 -7.567 1.335 1.00 90.94 100 PHE A C 1
ATOM 804 O O . PHE A 1 100 ? 9.365 -7.741 1.785 1.00 90.94 100 PHE A O 1
ATOM 811 N N . ILE A 1 101 ? 7.498 -6.497 1.629 1.00 85.62 101 ILE A N 1
ATOM 812 C CA . ILE A 1 101 ? 7.902 -5.491 2.610 1.00 85.62 101 ILE A CA 1
ATOM 813 C C . ILE A 1 101 ? 7.412 -5.924 3.989 1.00 85.62 101 ILE A C 1
ATOM 815 O O . ILE A 1 101 ? 6.253 -6.304 4.166 1.00 85.62 101 ILE A O 1
ATOM 819 N N . ARG A 1 102 ? 8.295 -5.814 4.984 1.00 83.88 102 ARG A N 1
ATOM 820 C CA . ARG A 1 102 ? 7.985 -6.045 6.397 1.00 83.88 102 ARG A CA 1
ATOM 821 C C . ARG A 1 102 ? 8.330 -4.780 7.178 1.00 83.88 102 ARG A C 1
ATOM 823 O O . ARG A 1 102 ? 9.503 -4.488 7.378 1.00 83.88 102 ARG A O 1
ATOM 830 N N . LYS A 1 103 ? 7.311 -4.017 7.588 1.00 73.25 103 LYS A N 1
ATOM 831 C CA . LYS A 1 103 ? 7.479 -2.777 8.376 1.00 73.25 103 LYS A CA 1
ATOM 832 C C . LYS A 1 103 ? 7.601 -3.047 9.885 1.00 73.25 103 LYS A C 1
ATOM 834 O O . LYS A 1 103 ? 8.050 -2.181 10.626 1.00 73.25 103 LYS A O 1
ATOM 839 N N . GLY A 1 104 ? 7.249 -4.256 10.332 1.00 70.62 104 GLY A N 1
ATOM 840 C CA . GLY A 1 104 ? 7.204 -4.608 11.749 1.00 70.62 104 GLY A CA 1
ATOM 841 C C . GLY A 1 104 ? 5.984 -3.990 12.429 1.00 70.62 104 GLY A C 1
ATOM 842 O O . GLY A 1 104 ? 4.878 -4.033 11.887 1.00 70.62 104 GLY A O 1
ATOM 843 N N . THR A 1 105 ? 6.190 -3.423 13.612 1.00 67.12 105 THR A N 1
ATOM 844 C CA . THR A 1 105 ? 5.118 -2.960 14.493 1.00 67.12 105 THR A CA 1
ATOM 845 C C . THR A 1 105 ? 5.141 -1.441 14.657 1.00 67.12 105 THR A C 1
ATOM 847 O O . THR A 1 105 ? 6.204 -0.863 14.871 1.00 67.12 105 THR A O 1
ATOM 850 N N . ILE A 1 106 ? 3.972 -0.799 14.615 1.00 67.69 106 ILE A N 1
ATOM 851 C CA . ILE A 1 106 ? 3.800 0.632 14.925 1.00 67.69 106 ILE A CA 1
ATOM 852 C C . ILE A 1 106 ? 2.957 0.755 16.205 1.00 67.69 106 ILE A C 1
ATOM 854 O O . ILE A 1 106 ? 2.038 -0.044 16.407 1.00 67.69 106 ILE A O 1
ATOM 858 N N . ARG A 1 107 ? 3.318 1.689 17.093 1.00 60.12 107 ARG A N 1
ATOM 859 C CA . ARG A 1 107 ? 2.637 1.962 18.370 1.00 60.12 107 ARG A CA 1
ATOM 860 C C . ARG A 1 107 ? 1.859 3.261 18.313 1.00 60.12 107 ARG A C 1
ATOM 862 O O . ARG A 1 107 ? 2.388 4.199 17.680 1.00 60.12 107 ARG A O 1
#

Secondary structure (DSSP, 8-state):
--------------------------TT--TT-EEEEEEEESS-EEE-PPPP-TTEEEEEEEEEE-TTS-EEEEEEEEESSSS-EEPPPEEEEETTEEEEE---EE-

Foldseek 3Di:
DDDDDDDDDDPPPPPPPPPPPDPDDPPLAPPPFKDKDKDKALFDKAWDPADDDPFKDWHDWDWDADPVSIIIIMTIIGGSDDDKDFGDFTWMATPNDIDTDGPGIDD